Protein AF-A0A8D8CAP8-F1 (afdb_monomer_lite)

Organism: Culex pipiens (NCBI:txid7175)

Radius of gyration: 36.36 Å; chains: 1; bounding box: 86×50×88 Å

Sequence (114 aa):
VEAANYQDTIGRLQDEIQNMKEEMARHLREYQDLLNVKMALDIEIATYRKLLEGEESRINMPIPTFASLNLRETNIESQPIVDTHSKRTLLIKTVETRDGQVINETSQHHDDLE

pLDDT: mean 79.09, std 20.73, range [35.19, 98.75]

Foldseek 3Di:
DVVVVVVVVVVVVVVVVVVVVVVVVVVVVVVVVVVVVVVVVVVVVVVVVVVVVVVVVVVPPPPPPPVPPPPDDDDPDDDDDDPPPPFDKDKDWDFDDDPNDTPDIDIDIDTDDD

Secondary structure (DSSP, 8-state):
-HHHHHHHHHHHHHHHHHHHHHHHHHHHHHHHHHHHHHHHHHHHHHHHHHHHHHHHHHHSS----GGG--------------------EEEEEEEEEETTEEEEEEEEEEE---

Structure (mmCIF, N/CA/C/O backbone):
data_AF-A0A8D8CAP8-F1
#
_entry.id   AF-A0A8D8CAP8-F1
#
loop_
_atom_site.group_PDB
_atom_site.id
_atom_site.type_symbol
_atom_site.label_atom_id
_atom_site.label_alt_id
_atom_site.label_comp_id
_atom_site.label_asym_id
_atom_site.label_entity_id
_atom_site.label_seq_id
_atom_site.pdbx_PDB_ins_code
_atom_site.Cartn_x
_atom_site.Cartn_y
_atom_site.Cartn_z
_atom_site.occupancy
_atom_site.B_iso_or_equiv
_atom_site.auth_seq_id
_atom_site.auth_comp_id
_atom_site.auth_asym_id
_atom_site.auth_atom_id
_atom_site.pdbx_PDB_model_num
ATOM 1 N N . VAL A 1 1 ? -31.499 -2.027 38.122 1.00 76.62 1 VAL A N 1
ATOM 2 C CA . VAL A 1 1 ? -31.188 -0.908 37.202 1.00 76.62 1 VAL A CA 1
ATOM 3 C C . VAL A 1 1 ? -29.692 -0.854 36.933 1.00 76.62 1 VAL A C 1
ATOM 5 O O . VAL A 1 1 ? -29.298 -1.069 35.803 1.00 76.62 1 VAL A O 1
ATOM 8 N N . GLU A 1 2 ? -28.854 -0.715 37.960 1.00 86.25 2 GLU A N 1
ATOM 9 C CA . GLU A 1 2 ? -27.387 -0.649 37.813 1.00 86.25 2 GLU A CA 1
ATOM 10 C C . GLU A 1 2 ? -26.762 -1.879 37.128 1.00 86.25 2 GLU A C 1
ATOM 12 O O . GLU A 1 2 ? -26.009 -1.736 36.172 1.00 86.25 2 GLU A O 1
ATOM 17 N N . ALA A 1 3 ? -27.160 -3.094 37.527 1.00 86.38 3 ALA A N 1
ATOM 18 C CA . ALA A 1 3 ? -26.702 -4.332 36.884 1.00 86.38 3 ALA A CA 1
ATOM 19 C C . ALA A 1 3 ? -27.076 -4.429 35.391 1.00 86.38 3 ALA A C 1
ATOM 21 O O . ALA A 1 3 ? -26.309 -4.975 34.606 1.00 86.38 3 ALA A O 1
ATOM 22 N N . ALA A 1 4 ? -28.226 -3.874 34.992 1.00 90.75 4 ALA A N 1
ATOM 23 C CA . ALA A 1 4 ? -28.639 -3.835 33.588 1.00 90.75 4 ALA A CA 1
ATOM 24 C C . ALA A 1 4 ? -27.776 -2.844 32.792 1.00 90.75 4 ALA A C 1
ATOM 26 O O . ALA A 1 4 ? -27.263 -3.197 31.739 1.00 90.75 4 ALA A O 1
ATOM 27 N N . ASN A 1 5 ? -27.498 -1.664 33.357 1.00 93.44 5 ASN A N 1
ATOM 28 C CA . ASN A 1 5 ? -26.618 -0.673 32.730 1.00 93.44 5 ASN A CA 1
ATOM 29 C C . ASN A 1 5 ? -25.190 -1.209 32.512 1.00 93.44 5 ASN A C 1
ATOM 31 O O . ASN A 1 5 ? -24.561 -0.914 31.492 1.00 93.44 5 ASN A O 1
ATOM 35 N N . TYR A 1 6 ? -24.660 -2.000 33.454 1.00 94.31 6 TYR A N 1
ATOM 36 C CA . TYR A 1 6 ? -23.362 -2.658 33.275 1.00 94.31 6 TYR A CA 1
ATOM 37 C C . TYR A 1 6 ? -23.407 -3.709 32.165 1.00 94.31 6 TYR A C 1
ATOM 39 O O . TYR A 1 6 ? -22.482 -3.763 31.357 1.00 94.31 6 TYR A O 1
ATOM 47 N N . GLN A 1 7 ? -24.485 -4.492 32.083 1.00 95.44 7 GLN A N 1
ATOM 48 C CA . GLN A 1 7 ? -24.675 -5.475 31.018 1.00 95.44 7 GLN A CA 1
ATOM 49 C C . GLN A 1 7 ? -24.734 -4.806 29.634 1.00 95.44 7 GLN A C 1
ATOM 51 O O . GLN A 1 7 ? -24.057 -5.259 28.711 1.00 95.44 7 GLN A O 1
ATOM 56 N N . ASP A 1 8 ? -25.453 -3.688 29.513 1.00 96.06 8 ASP A N 1
ATOM 57 C CA . ASP A 1 8 ? -25.535 -2.896 28.278 1.00 96.06 8 ASP A CA 1
ATOM 58 C C . ASP A 1 8 ? -24.169 -2.310 27.892 1.00 96.06 8 ASP A C 1
ATOM 60 O O . ASP A 1 8 ? -23.769 -2.330 26.727 1.00 96.06 8 ASP A O 1
ATOM 64 N N . THR A 1 9 ? -23.407 -1.829 28.881 1.00 97.12 9 THR A N 1
ATOM 65 C CA . THR A 1 9 ? -22.052 -1.301 28.659 1.00 97.12 9 THR A CA 1
ATOM 66 C C . THR A 1 9 ? -21.102 -2.391 28.1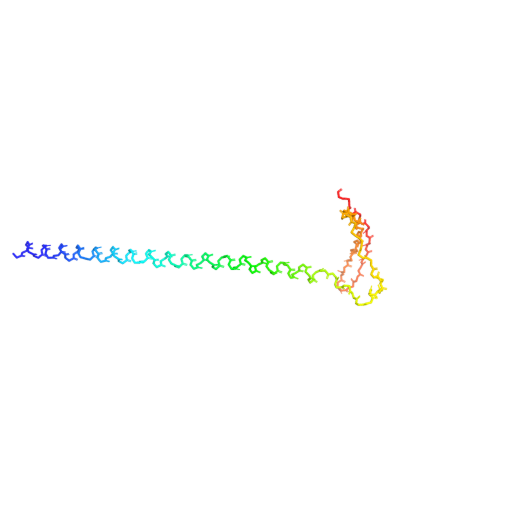66 1.00 97.12 9 THR A C 1
ATOM 68 O O . THR A 1 9 ? -20.320 -2.148 27.248 1.00 97.12 9 THR A O 1
ATOM 71 N N . ILE A 1 10 ? -21.175 -3.589 28.751 1.00 97.12 10 ILE A N 1
ATOM 72 C CA . ILE A 1 10 ? -20.383 -4.748 28.327 1.00 97.12 10 ILE A CA 1
ATOM 73 C C . ILE A 1 10 ? -20.734 -5.131 26.888 1.00 97.12 10 ILE A C 1
ATOM 75 O O . ILE A 1 10 ? -19.819 -5.306 26.087 1.00 97.12 10 ILE A O 1
ATOM 79 N N . GLY A 1 11 ? -22.024 -5.201 26.546 1.00 97.81 11 GLY A N 1
ATOM 80 C CA . GLY A 1 11 ? -22.472 -5.499 25.183 1.00 97.81 11 GLY A CA 1
ATOM 81 C C . GLY A 1 11 ? -21.925 -4.494 24.169 1.00 97.81 11 GLY A C 1
ATOM 82 O O . GLY A 1 11 ? -21.261 -4.878 23.210 1.00 97.81 11 GLY A O 1
ATOM 83 N N . ARG A 1 12 ? -22.071 -3.194 24.451 1.00 98.06 12 ARG A N 1
ATOM 84 C CA . ARG A 1 12 ? -21.534 -2.127 23.593 1.00 98.06 12 ARG A CA 1
ATOM 85 C C . ARG A 1 12 ? -20.022 -2.255 23.376 1.00 98.06 12 ARG A C 1
ATOM 87 O O . ARG A 1 12 ? -19.545 -2.064 22.262 1.00 98.06 12 ARG A O 1
ATOM 94 N N . LEU A 1 13 ? -19.264 -2.557 24.432 1.00 98.31 13 LEU A N 1
ATOM 95 C CA . LEU A 1 13 ? -17.812 -2.731 24.335 1.00 98.31 13 LEU A CA 1
ATOM 96 C C . LEU A 1 13 ? -17.433 -3.979 23.529 1.00 98.31 13 LEU A C 1
ATOM 98 O O . LEU A 1 13 ? -16.449 -3.956 22.796 1.00 98.31 13 LEU A O 1
ATOM 102 N N . GLN A 1 14 ? -18.200 -5.063 23.643 1.00 98.25 14 GLN A N 1
ATOM 103 C CA . GLN A 1 14 ? -17.989 -6.274 22.849 1.00 98.25 14 GLN A CA 1
ATOM 104 C C . GLN A 1 14 ? -18.238 -6.021 21.359 1.00 98.25 14 GLN A C 1
ATOM 106 O O . GLN A 1 14 ? -17.416 -6.433 20.538 1.00 98.25 14 GLN A O 1
ATOM 111 N N . ASP A 1 15 ? -19.300 -5.289 21.023 1.00 98.31 15 ASP A N 1
ATOM 112 C CA . ASP A 1 15 ? -19.601 -4.886 19.646 1.00 98.31 15 ASP A CA 1
ATOM 113 C C . ASP A 1 15 ? -18.504 -3.973 19.080 1.00 98.31 15 ASP A C 1
ATOM 115 O O . ASP A 1 15 ? -18.052 -4.152 17.951 1.00 98.31 15 ASP A O 1
ATOM 119 N N . GLU A 1 16 ? -18.010 -3.026 19.882 1.00 98.38 16 GLU A N 1
ATOM 120 C CA . GLU A 1 16 ? -16.908 -2.137 19.504 1.00 98.38 16 GLU A CA 1
ATOM 121 C C . GLU A 1 16 ? -15.615 -2.921 19.220 1.00 98.38 16 GLU A C 1
ATOM 123 O O . GLU A 1 16 ? -14.953 -2.690 18.206 1.00 98.38 16 GLU A O 1
ATOM 128 N N . ILE A 1 17 ? -15.292 -3.911 20.060 1.00 98.56 17 ILE A N 1
ATOM 129 C CA . ILE A 1 17 ? -14.157 -4.818 19.838 1.00 98.56 17 ILE A CA 1
ATOM 130 C C . ILE A 1 17 ? -14.342 -5.623 18.548 1.00 98.56 17 ILE A C 1
ATOM 132 O O . ILE A 1 17 ? -13.378 -5.815 17.804 1.00 98.56 17 ILE A O 1
ATOM 136 N N . GLN A 1 18 ? -15.550 -6.123 18.285 1.00 98.50 18 GLN A N 1
ATOM 137 C CA . GLN A 1 18 ? -15.825 -6.919 17.094 1.00 98.50 18 GLN A CA 1
ATOM 138 C C . GLN A 1 18 ? -15.688 -6.081 15.818 1.00 98.50 18 GLN A C 1
ATOM 140 O O . GLN A 1 18 ? -14.974 -6.487 14.901 1.00 98.50 18 GLN A O 1
ATOM 145 N N . ASN A 1 19 ? -16.260 -4.876 15.806 1.00 98.50 19 ASN A N 1
ATOM 146 C CA . ASN A 1 19 ? -16.114 -3.930 14.701 1.00 98.50 19 ASN A CA 1
ATOM 147 C C . ASN A 1 19 ? -14.638 -3.602 14.440 1.00 98.50 19 ASN A C 1
ATOM 149 O O . ASN A 1 19 ? -14.172 -3.673 13.304 1.00 98.50 19 ASN A O 1
ATOM 153 N N . MET A 1 20 ? -13.866 -3.323 15.493 1.00 98.38 20 MET A N 1
ATOM 154 C CA . MET A 1 20 ? -12.444 -3.001 15.358 1.00 98.38 20 MET A CA 1
ATOM 155 C C . MET A 1 20 ? -11.633 -4.172 14.785 1.00 98.38 20 MET A C 1
ATOM 157 O O . MET A 1 20 ? -10.744 -3.968 13.958 1.00 98.38 20 MET A O 1
ATOM 161 N N . LYS A 1 21 ? -11.953 -5.415 15.166 1.00 98.50 21 LYS A N 1
ATOM 162 C CA . LYS A 1 21 ? -11.324 -6.611 14.581 1.00 98.50 21 LYS A CA 1
ATOM 163 C C . LYS A 1 21 ? -11.619 -6.748 13.089 1.00 98.50 21 LYS A C 1
ATOM 165 O O . LYS A 1 21 ? -10.724 -7.106 12.323 1.00 98.50 21 LYS A O 1
ATOM 170 N N . GLU A 1 22 ? -12.849 -6.469 12.673 1.00 98.50 22 GLU A N 1
ATOM 171 C CA . GLU A 1 22 ? -13.240 -6.505 11.261 1.00 98.50 22 GLU A CA 1
ATOM 172 C C . GLU A 1 22 ? -12.529 -5.418 10.451 1.00 98.50 22 GLU A C 1
ATOM 174 O O . GLU A 1 22 ? -12.031 -5.691 9.355 1.00 98.50 22 GLU A O 1
ATOM 179 N N . GLU A 1 23 ? -12.387 -4.217 11.013 1.00 98.56 23 GLU A N 1
ATOM 180 C CA . GLU A 1 23 ? -11.601 -3.146 10.398 1.00 98.56 23 GLU A CA 1
ATOM 181 C C . GLU A 1 23 ? -10.120 -3.505 10.277 1.00 98.56 23 GLU A C 1
ATOM 183 O O . GLU A 1 23 ? -9.527 -3.310 9.215 1.00 98.56 23 GLU A O 1
ATOM 188 N N . MET A 1 24 ? -9.523 -4.105 11.311 1.00 98.50 24 MET A N 1
ATOM 189 C CA . MET A 1 24 ? -8.146 -4.601 11.236 1.00 98.50 24 MET A CA 1
ATOM 190 C C . MET A 1 24 ? -7.983 -5.647 10.125 1.00 98.50 24 MET A C 1
ATOM 192 O O . MET A 1 24 ? -7.026 -5.588 9.352 1.00 98.50 24 MET A O 1
ATOM 196 N N . ALA A 1 25 ? -8.927 -6.583 10.001 1.00 98.31 25 ALA A N 1
ATOM 197 C CA . ALA A 1 25 ? -8.908 -7.591 8.943 1.00 98.31 25 ALA A CA 1
ATOM 198 C C . ALA A 1 25 ? -9.088 -6.982 7.540 1.00 98.31 25 ALA A C 1
ATOM 200 O O . ALA A 1 25 ? -8.517 -7.477 6.566 1.00 98.31 25 ALA A O 1
ATOM 201 N N . ARG A 1 26 ? -9.870 -5.903 7.411 1.00 98.62 26 ARG A N 1
ATOM 202 C CA . ARG A 1 26 ? -9.972 -5.119 6.171 1.00 98.62 26 ARG A CA 1
ATOM 203 C C . ARG A 1 26 ? -8.633 -4.463 5.831 1.00 98.62 26 ARG A C 1
ATOM 205 O O . ARG A 1 26 ? -8.13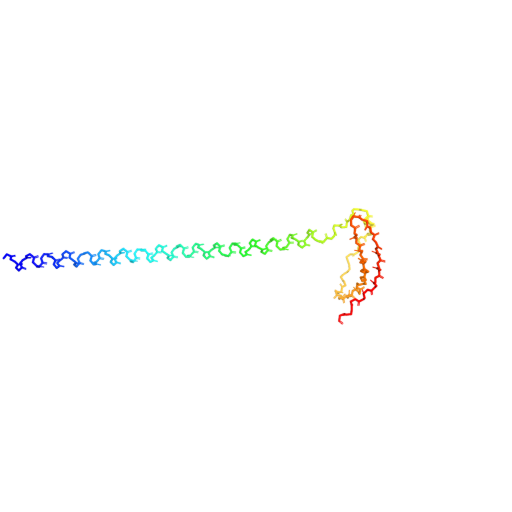9 -4.678 4.729 1.00 98.62 26 ARG A O 1
ATOM 212 N N . HIS A 1 27 ? -8.017 -3.753 6.773 1.00 98.56 27 HIS A N 1
ATOM 213 C CA . HIS A 1 27 ? -6.742 -3.070 6.539 1.00 98.56 27 HIS A CA 1
ATOM 214 C C . HIS A 1 27 ? -5.601 -4.023 6.182 1.00 98.56 27 HIS A C 1
ATOM 216 O O . HIS A 1 27 ? -4.786 -3.703 5.322 1.00 98.56 27 HIS A O 1
ATOM 222 N N . LEU A 1 28 ? -5.559 -5.220 6.776 1.00 98.62 28 LEU A N 1
ATOM 223 C CA . LEU A 1 28 ? -4.580 -6.242 6.395 1.00 98.62 28 LEU A CA 1
ATOM 224 C C . LEU A 1 28 ? -4.737 -6.688 4.935 1.00 98.62 28 LEU A C 1
ATOM 226 O O . LEU A 1 28 ? -3.734 -6.888 4.252 1.00 98.62 28 LEU A O 1
ATOM 230 N N . ARG A 1 29 ? -5.976 -6.815 4.440 1.00 98.56 29 ARG A N 1
ATOM 231 C CA . ARG A 1 29 ? -6.234 -7.145 3.030 1.00 98.56 29 ARG A CA 1
ATOM 232 C C . ARG A 1 29 ? -5.809 -6.012 2.101 1.00 98.56 29 ARG A C 1
ATOM 234 O O . ARG A 1 29 ? -5.048 -6.257 1.175 1.00 98.56 29 ARG A O 1
ATOM 241 N N . GLU A 1 30 ? -6.218 -4.782 2.401 1.00 98.50 30 GLU A N 1
ATOM 242 C CA . GLU A 1 30 ? -5.837 -3.592 1.623 1.00 98.50 30 GLU A CA 1
ATOM 243 C C . GLU A 1 30 ? -4.311 -3.420 1.557 1.00 98.50 30 GLU A C 1
ATOM 245 O O . GLU A 1 30 ? -3.753 -3.120 0.501 1.00 98.50 30 GLU A O 1
ATOM 250 N N . TYR A 1 31 ? -3.618 -3.660 2.674 1.00 98.75 31 TYR A N 1
ATOM 251 C CA . TYR A 1 31 ? -2.160 -3.615 2.725 1.00 98.75 31 TYR A CA 1
ATOM 252 C C . TYR A 1 31 ? -1.518 -4.697 1.852 1.00 98.75 31 TYR A C 1
ATOM 254 O O . TYR A 1 31 ? -0.559 -4.412 1.134 1.00 98.75 31 TYR A O 1
ATOM 262 N N . GLN A 1 32 ? -2.045 -5.925 1.878 1.00 98.69 32 GLN A N 1
ATOM 263 C CA . GLN A 1 32 ? -1.545 -7.010 1.035 1.00 98.69 32 GLN A CA 1
ATOM 264 C C . GLN A 1 32 ? -1.744 -6.708 -0.456 1.00 98.69 32 GLN A C 1
ATOM 266 O O . GLN A 1 32 ? -0.834 -6.945 -1.251 1.00 98.69 32 GLN A O 1
ATOM 271 N N . ASP A 1 33 ? -2.892 -6.146 -0.836 1.00 98.38 33 ASP A N 1
ATOM 272 C CA . ASP A 1 33 ? -3.163 -5.740 -2.217 1.00 98.38 33 ASP A CA 1
ATOM 273 C C . ASP A 1 33 ? -2.184 -4.650 -2.676 1.00 98.38 33 ASP A C 1
ATOM 275 O O . ASP A 1 33 ? -1.594 -4.748 -3.754 1.00 98.38 33 ASP A O 1
ATOM 279 N N . LEU A 1 34 ? -1.928 -3.650 -1.827 1.00 98.75 34 LEU A N 1
ATOM 280 C CA . LEU A 1 34 ? -0.949 -2.601 -2.110 1.00 98.75 34 LEU A CA 1
ATOM 281 C C . LEU A 1 34 ? 0.482 -3.150 -2.208 1.00 98.75 34 LEU A C 1
ATOM 283 O O . LEU A 1 34 ? 1.249 -2.734 -3.079 1.00 98.75 34 LEU A O 1
ATOM 287 N N . LEU A 1 35 ? 0.846 -4.099 -1.344 1.00 98.69 35 LEU A N 1
ATOM 288 C CA . LEU A 1 35 ? 2.142 -4.770 -1.392 1.00 98.69 35 LEU A CA 1
ATOM 289 C C . LEU A 1 35 ? 2.333 -5.515 -2.718 1.00 98.69 35 LEU A C 1
ATOM 291 O O . LEU A 1 35 ? 3.400 -5.414 -3.322 1.00 98.69 35 LEU A O 1
ATOM 295 N N . ASN A 1 36 ? 1.296 -6.204 -3.200 1.00 98.50 36 ASN A N 1
ATOM 296 C CA . ASN A 1 36 ? 1.331 -6.890 -4.491 1.00 98.50 36 ASN A CA 1
ATOM 297 C C . ASN A 1 36 ? 1.583 -5.901 -5.642 1.00 98.50 36 ASN A C 1
ATOM 299 O O . ASN A 1 36 ? 2.422 -6.165 -6.505 1.00 98.50 36 ASN A O 1
ATOM 303 N N . VAL A 1 37 ? 0.922 -4.737 -5.627 1.00 98.62 37 VAL A N 1
ATOM 304 C CA . VAL A 1 37 ? 1.170 -3.662 -6.605 1.00 98.62 37 VAL A CA 1
ATOM 305 C C . VAL A 1 37 ? 2.613 -3.162 -6.516 1.00 98.62 37 VAL A C 1
ATOM 307 O O . VAL A 1 37 ? 3.289 -3.054 -7.536 1.00 98.62 37 VAL A O 1
ATOM 310 N N . LYS A 1 38 ? 3.130 -2.914 -5.307 1.00 98.62 38 LYS A N 1
ATOM 311 C CA . LYS A 1 38 ? 4.522 -2.487 -5.102 1.00 98.62 38 LYS A CA 1
ATOM 312 C C . LYS A 1 38 ? 5.519 -3.502 -5.664 1.00 98.62 38 LYS A C 1
ATOM 314 O O . LYS A 1 38 ? 6.494 -3.110 -6.296 1.00 98.62 38 LYS A O 1
ATOM 319 N N . MET A 1 39 ? 5.277 -4.795 -5.457 1.00 98.69 39 MET A N 1
ATOM 320 C CA . MET A 1 39 ? 6.136 -5.855 -5.993 1.00 98.69 39 MET A CA 1
ATOM 321 C C . MET A 1 39 ? 6.124 -5.889 -7.525 1.00 98.69 39 MET A C 1
ATOM 323 O O . MET A 1 39 ? 7.177 -6.069 -8.133 1.00 98.69 39 MET A O 1
ATOM 327 N N . ALA A 1 40 ? 4.962 -5.687 -8.154 1.00 98.56 40 ALA A N 1
ATOM 328 C CA . ALA A 1 40 ? 4.878 -5.575 -9.609 1.00 98.56 40 ALA A CA 1
ATOM 329 C C . ALA A 1 40 ? 5.700 -4.380 -10.125 1.00 98.56 40 ALA A C 1
ATOM 331 O O . ALA A 1 40 ? 6.490 -4.535 -11.056 1.00 98.56 40 ALA A O 1
ATOM 332 N N . LEU A 1 41 ? 5.603 -3.227 -9.457 1.00 98.69 41 LEU A N 1
ATOM 333 C CA . LEU A 1 41 ? 6.389 -2.036 -9.794 1.00 98.69 41 LEU A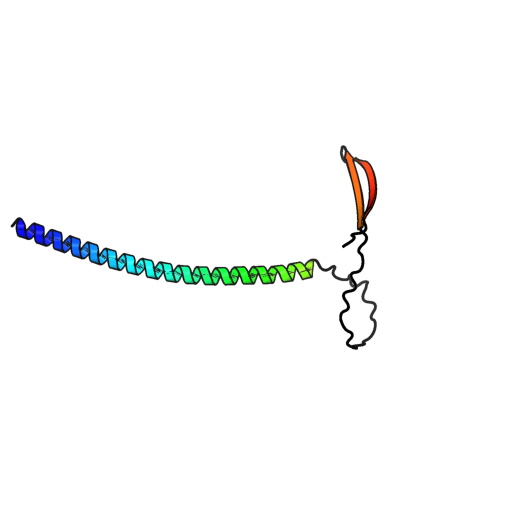 CA 1
ATOM 334 C C . LEU A 1 41 ? 7.902 -2.255 -9.627 1.00 98.69 41 LEU A C 1
ATOM 336 O O . LEU A 1 41 ? 8.679 -1.777 -10.450 1.00 98.69 41 LEU A O 1
ATOM 340 N N . ASP A 1 42 ? 8.345 -2.999 -8.609 1.00 98.56 42 ASP A N 1
ATOM 341 C CA . ASP A 1 42 ? 9.770 -3.331 -8.451 1.00 98.56 42 ASP A CA 1
ATOM 342 C C . ASP A 1 42 ? 10.305 -4.126 -9.657 1.00 98.56 42 ASP A C 1
ATOM 344 O O . ASP A 1 42 ? 11.418 -3.872 -10.128 1.00 98.56 42 ASP A O 1
ATOM 348 N N . ILE A 1 43 ? 9.510 -5.074 -10.173 1.00 98.31 43 ILE A N 1
ATOM 349 C CA . ILE A 1 43 ? 9.852 -5.871 -11.362 1.00 98.31 43 ILE A CA 1
ATOM 350 C C . ILE A 1 43 ? 9.920 -4.974 -12.601 1.00 98.31 43 ILE A C 1
ATOM 352 O O . ILE A 1 43 ? 10.862 -5.084 -13.394 1.00 98.31 43 ILE A O 1
ATOM 356 N N . GLU A 1 44 ? 8.955 -4.070 -12.766 1.00 98.50 44 GLU A N 1
ATOM 357 C CA . GLU A 1 44 ? 8.950 -3.099 -13.862 1.00 98.50 44 GLU A CA 1
ATOM 358 C C . GLU A 1 44 ? 10.201 -2.215 -13.819 1.00 98.50 44 GLU A C 1
ATOM 360 O O . GLU A 1 44 ? 10.916 -2.120 -14.815 1.00 98.50 44 GLU A O 1
ATOM 365 N N . ILE A 1 45 ? 10.538 -1.641 -12.659 1.00 98.31 45 ILE A N 1
ATOM 366 C CA . ILE A 1 45 ? 11.734 -0.802 -12.480 1.00 98.31 45 ILE A CA 1
ATOM 367 C C . ILE A 1 45 ? 13.011 -1.580 -12.812 1.00 98.31 45 ILE A C 1
ATOM 369 O O . ILE A 1 45 ? 13.884 -1.056 -13.509 1.00 98.31 45 ILE A O 1
ATOM 373 N N . ALA A 1 46 ? 13.138 -2.823 -12.341 1.00 97.81 46 ALA A N 1
ATOM 374 C CA . ALA A 1 46 ? 14.290 -3.668 -12.655 1.00 97.81 46 ALA A CA 1
ATOM 375 C C . ALA A 1 46 ? 14.404 -3.937 -14.165 1.00 97.81 46 ALA A C 1
ATOM 377 O O . ALA A 1 46 ? 15.498 -3.888 -14.730 1.00 97.81 46 ALA A O 1
ATOM 378 N N . THR A 1 47 ? 13.269 -4.156 -14.828 1.00 97.12 47 THR A N 1
ATOM 379 C CA . THR A 1 47 ? 13.209 -4.354 -16.280 1.00 97.12 47 THR A CA 1
ATOM 380 C C . THR A 1 47 ? 13.620 -3.087 -17.030 1.00 97.12 47 THR A C 1
ATOM 382 O O . THR A 1 47 ? 14.458 -3.159 -17.928 1.00 97.12 47 THR A O 1
ATOM 385 N N . TYR A 1 48 ? 13.105 -1.918 -16.634 1.00 97.50 48 TYR A N 1
ATOM 386 C CA . TYR A 1 48 ? 13.477 -0.638 -17.240 1.00 97.50 48 TYR A CA 1
ATOM 387 C C . TYR A 1 48 ? 14.969 -0.330 -17.080 1.00 97.50 48 TYR A C 1
ATOM 389 O O . TYR A 1 48 ? 15.601 0.087 -18.048 1.00 97.50 48 TYR A O 1
ATOM 397 N N . ARG A 1 49 ? 15.560 -0.593 -15.905 1.00 95.94 49 ARG A N 1
ATOM 398 C CA . ARG A 1 49 ? 17.012 -0.440 -15.688 1.00 95.94 49 ARG A CA 1
ATOM 399 C C . ARG A 1 49 ? 17.823 -1.293 -16.661 1.00 95.94 49 ARG A C 1
ATOM 401 O O . ARG A 1 49 ? 18.699 -0.768 -17.337 1.00 95.94 49 ARG A O 1
ATOM 408 N N . LYS A 1 50 ? 17.465 -2.571 -16.808 1.00 92.81 50 LYS A N 1
ATOM 409 C CA . LYS A 1 50 ? 18.152 -3.490 -17.725 1.00 92.81 50 LYS A CA 1
ATOM 410 C C . LYS A 1 50 ? 18.058 -3.054 -19.193 1.00 92.81 50 LYS A C 1
ATOM 412 O O . LYS A 1 50 ? 19.010 -3.230 -19.948 1.00 92.81 50 LYS A O 1
ATOM 417 N N . LEU A 1 51 ? 16.918 -2.503 -19.614 1.00 91.50 51 LEU A N 1
ATOM 418 C CA . LEU A 1 51 ? 16.764 -1.969 -20.972 1.00 91.50 51 LEU A CA 1
ATOM 419 C C . LEU A 1 51 ? 17.651 -0.737 -21.206 1.00 91.50 51 LEU A C 1
ATOM 421 O O . LEU A 1 51 ? 18.262 -0.620 -22.266 1.00 91.50 51 LEU A O 1
ATOM 425 N N . LEU A 1 52 ? 17.754 0.150 -20.213 1.00 90.19 52 LEU A N 1
ATOM 426 C CA . LEU A 1 52 ? 18.583 1.356 -20.286 1.00 90.19 52 LEU A CA 1
ATOM 427 C C . LEU A 1 52 ? 20.087 1.032 -20.334 1.00 90.19 52 LEU A C 1
ATOM 429 O O . LEU A 1 52 ? 20.800 1.623 -21.140 1.00 90.19 52 LEU A O 1
ATOM 433 N N . GLU A 1 53 ? 20.554 0.038 -19.571 1.00 82.38 53 GLU A N 1
ATOM 434 C CA . GLU A 1 53 ? 21.950 -0.445 -19.620 1.00 82.38 53 GLU A CA 1
ATOM 435 C C . GLU A 1 53 ? 22.367 -0.914 -21.035 1.00 82.38 53 GLU A C 1
ATOM 437 O O . GLU A 1 53 ? 23.498 -0.690 -21.485 1.00 82.38 53 GLU A O 1
ATOM 442 N N . GLY A 1 54 ? 21.446 -1.544 -21.776 1.00 69.06 54 GLY A N 1
ATOM 443 C CA . GLY A 1 54 ? 21.678 -1.988 -23.155 1.00 69.06 54 GLY A CA 1
ATOM 444 C C . GLY A 1 54 ? 21.782 -0.840 -24.167 1.00 69.06 54 GLY A C 1
ATOM 445 O O . GLY A 1 54 ? 22.575 -0.911 -25.109 1.00 69.06 54 GLY A O 1
ATOM 446 N N . GLU A 1 55 ? 21.026 0.238 -23.960 1.00 67.94 55 GLU A N 1
ATOM 447 C CA . GLU A 1 55 ? 21.086 1.436 -24.804 1.00 67.94 55 GLU A CA 1
ATOM 448 C C . GLU A 1 55 ? 22.361 2.254 -24.550 1.00 67.94 55 GLU A C 1
ATOM 450 O O . GLU A 1 55 ? 23.011 2.679 -25.506 1.00 67.94 55 GLU A O 1
ATOM 455 N N . GLU A 1 56 ? 22.795 2.398 -23.294 1.00 62.66 56 GLU A N 1
ATOM 456 C CA . GLU A 1 56 ? 24.072 3.053 -22.963 1.00 62.66 56 GLU A CA 1
ATOM 457 C C . GLU A 1 56 ? 25.269 2.326 -23.599 1.00 62.66 56 GLU A C 1
ATOM 459 O O . GLU A 1 56 ? 26.187 2.961 -24.121 1.00 62.66 56 GLU A O 1
ATOM 464 N N . SER A 1 57 ? 25.227 0.991 -23.660 1.00 60.16 57 SER A N 1
ATOM 465 C CA . SER A 1 57 ? 26.260 0.178 -24.320 1.00 60.16 57 SER A CA 1
ATOM 466 C C . 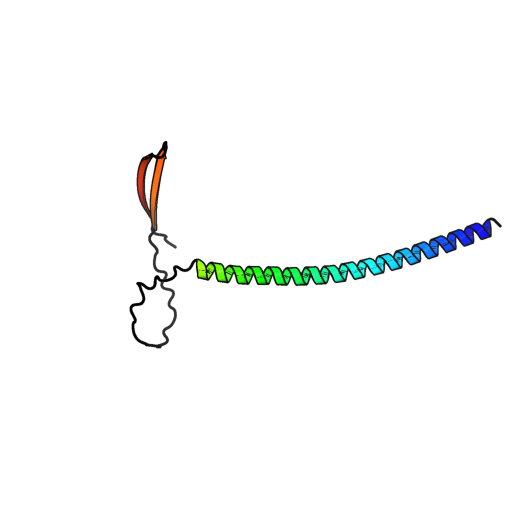SER A 1 57 ? 26.332 0.410 -25.837 1.00 60.16 57 SER A C 1
ATOM 468 O O . SER A 1 57 ? 27.418 0.397 -26.417 1.00 60.16 57 SER A O 1
ATOM 470 N N . ARG A 1 58 ? 25.195 0.664 -26.500 1.00 61.00 58 ARG A N 1
ATOM 471 C CA . ARG A 1 58 ? 25.147 0.994 -27.936 1.00 61.00 58 ARG A CA 1
ATOM 472 C C . ARG A 1 58 ? 25.595 2.423 -28.233 1.00 61.00 58 ARG A C 1
ATOM 474 O O . ARG A 1 58 ? 26.188 2.652 -29.282 1.00 61.00 58 ARG A O 1
ATOM 481 N N . ILE A 1 59 ? 25.306 3.366 -27.338 1.00 59.84 59 ILE A N 1
ATOM 482 C CA . ILE A 1 59 ? 25.706 4.774 -27.478 1.00 59.84 59 ILE A CA 1
ATOM 483 C C . ILE A 1 59 ? 27.211 4.949 -27.215 1.00 59.84 59 ILE A C 1
ATOM 485 O O . ILE A 1 59 ? 27.852 5.765 -27.873 1.00 59.84 59 ILE A O 1
ATOM 489 N N . ASN A 1 60 ? 27.786 4.155 -26.307 1.00 59.28 60 ASN A N 1
ATOM 490 C CA . ASN A 1 60 ? 29.215 4.195 -25.975 1.00 59.28 60 ASN A CA 1
ATOM 491 C C . ASN A 1 60 ? 30.106 3.391 -26.938 1.00 59.28 60 ASN A C 1
ATOM 493 O O . ASN A 1 60 ? 31.332 3.515 -26.888 1.00 59.28 60 ASN A O 1
ATOM 497 N N . MET A 1 61 ? 29.525 2.590 -27.836 1.00 52.66 61 MET A N 1
ATOM 498 C CA . MET A 1 61 ? 30.255 2.096 -29.004 1.00 52.66 61 MET A CA 1
ATOM 499 C C . MET A 1 61 ? 30.572 3.296 -29.905 1.00 52.66 61 MET A C 1
ATOM 501 O O . MET A 1 61 ? 29.649 4.030 -30.267 1.00 52.66 61 MET A O 1
ATOM 505 N N . PRO A 1 62 ? 31.834 3.508 -30.322 1.00 56.03 62 PRO A N 1
ATOM 506 C CA . PRO A 1 62 ? 32.120 4.486 -31.355 1.00 56.03 62 PRO A CA 1
ATOM 507 C C . PRO A 1 62 ? 31.307 4.085 -32.583 1.00 56.03 62 PRO A C 1
ATOM 509 O O . PRO A 1 62 ? 31.572 3.044 -33.185 1.00 56.03 62 PRO A O 1
ATOM 512 N N . ILE A 1 63 ? 30.299 4.884 -32.940 1.00 56.47 63 ILE A N 1
ATOM 513 C CA . ILE A 1 63 ? 29.648 4.778 -34.243 1.00 56.47 63 ILE A CA 1
ATOM 514 C C . ILE A 1 63 ? 30.799 4.838 -35.251 1.00 56.47 63 ILE A C 1
ATOM 516 O O . ILE A 1 63 ? 31.504 5.856 -35.264 1.00 56.47 63 ILE A O 1
ATOM 520 N N . PRO A 1 64 ? 31.056 3.787 -36.055 1.00 54.69 64 PRO A N 1
ATOM 521 C CA . PRO A 1 64 ? 32.015 3.917 -37.129 1.00 54.69 64 PRO A CA 1
ATOM 522 C C . PRO A 1 64 ? 31.459 5.029 -38.007 1.00 54.69 64 PRO A C 1
ATOM 524 O O . PRO A 1 64 ? 30.376 4.917 -38.585 1.00 54.69 64 PRO A O 1
ATOM 527 N N . THR A 1 65 ? 32.150 6.164 -38.005 1.00 47.97 65 THR A N 1
ATOM 528 C CA . THR A 1 65 ? 31.837 7.266 -38.896 1.00 47.97 65 THR A CA 1
ATOM 529 C C . THR A 1 65 ? 31.748 6.676 -40.298 1.00 47.97 65 THR A C 1
ATOM 531 O O . THR A 1 65 ? 32.584 5.863 -40.688 1.00 47.97 65 THR A O 1
ATOM 534 N N . PHE A 1 66 ? 30.727 7.062 -41.065 1.00 53.00 66 PHE A N 1
ATOM 535 C CA . PHE A 1 66 ? 30.483 6.577 -42.433 1.00 53.00 66 PHE A CA 1
ATOM 536 C C . PHE A 1 66 ? 31.725 6.628 -43.354 1.00 53.00 66 PHE A C 1
ATOM 538 O O . PHE A 1 66 ? 31.748 5.978 -44.394 1.00 53.00 66 PHE A O 1
ATOM 545 N N . ALA A 1 67 ? 32.772 7.359 -42.959 1.00 50.06 67 ALA A N 1
ATOM 546 C CA . ALA A 1 67 ? 34.088 7.381 -43.582 1.00 50.06 67 ALA A CA 1
ATOM 547 C C . ALA A 1 67 ? 34.832 6.024 -43.600 1.00 50.06 67 ALA A C 1
ATOM 549 O O . ALA A 1 67 ? 35.775 5.890 -44.376 1.00 50.06 67 ALA A O 1
ATOM 550 N N . SER A 1 68 ? 34.443 5.021 -42.798 1.00 50.75 68 SER A N 1
ATOM 551 C CA . SER A 1 68 ? 35.083 3.692 -42.787 1.00 50.75 68 SER A CA 1
ATOM 552 C C . SER A 1 68 ? 34.298 2.582 -43.498 1.00 50.75 68 SER A C 1
ATOM 554 O O . SER A 1 68 ? 34.744 1.433 -43.494 1.00 50.75 68 SER A O 1
ATOM 556 N N . LEU A 1 69 ? 33.193 2.898 -44.188 1.00 47.03 69 LEU A N 1
ATOM 557 C CA . LEU A 1 69 ? 32.533 1.961 -45.106 1.00 47.03 69 LEU A CA 1
ATOM 558 C C . LEU A 1 69 ? 33.342 1.819 -46.406 1.00 47.03 69 LEU A C 1
ATOM 560 O O . LEU A 1 69 ? 32.894 2.189 -47.489 1.00 47.03 69 LEU A O 1
ATOM 564 N N . ASN A 1 70 ? 34.537 1.236 -46.319 1.00 47.59 70 ASN A N 1
ATOM 565 C CA . ASN A 1 70 ? 35.053 0.496 -47.459 1.00 47.59 70 ASN A CA 1
ATOM 566 C C . ASN A 1 70 ? 34.174 -0.747 -47.597 1.00 47.59 70 ASN A C 1
ATOM 568 O O . ASN A 1 70 ? 34.310 -1.707 -46.841 1.00 47.59 70 ASN A O 1
ATOM 572 N N . LEU A 1 71 ? 33.239 -0.676 -48.544 1.00 49.25 71 LEU A N 1
ATOM 573 C CA . LEU A 1 71 ? 32.482 -1.797 -49.081 1.00 49.25 71 LEU A CA 1
ATOM 574 C C . LEU A 1 71 ? 33.467 -2.916 -49.446 1.00 49.25 71 LEU A C 1
ATOM 576 O O . LEU A 1 71 ? 34.072 -2.894 -50.515 1.00 49.25 71 LEU A O 1
ATOM 580 N N . ARG A 1 72 ? 33.665 -3.877 -48.545 1.00 48.50 72 ARG A N 1
ATOM 581 C CA . ARG A 1 72 ? 34.305 -5.144 -48.878 1.00 48.50 72 ARG A CA 1
ATOM 582 C C . ARG A 1 72 ? 33.204 -6.184 -48.949 1.00 48.50 72 ARG A C 1
ATOM 584 O O . ARG A 1 72 ? 32.546 -6.489 -47.960 1.00 48.50 72 ARG A O 1
ATOM 591 N N . GLU A 1 73 ? 32.982 -6.602 -50.184 1.00 39.44 73 GLU A N 1
ATOM 592 C CA . GLU A 1 73 ? 32.019 -7.584 -50.650 1.00 39.44 73 GLU A CA 1
ATOM 593 C C . GLU A 1 73 ? 31.849 -8.786 -49.713 1.00 39.44 73 GLU A C 1
ATOM 595 O O . GLU A 1 73 ? 32.802 -9.338 -49.167 1.00 39.44 73 GLU A O 1
ATOM 600 N N . THR A 1 74 ? 30.583 -9.177 -49.590 1.00 48.59 74 THR A N 1
ATOM 601 C CA . THR A 1 74 ? 30.049 -10.486 -49.205 1.00 48.59 74 THR A CA 1
ATOM 602 C C . THR A 1 74 ? 31.067 -11.626 -49.088 1.00 48.59 74 THR A C 1
ATOM 604 O O . THR A 1 74 ? 31.504 -12.189 -50.092 1.00 48.59 74 THR A O 1
ATOM 607 N N . ASN A 1 75 ? 31.325 -12.077 -47.861 1.00 38.59 75 ASN A N 1
ATOM 608 C CA . ASN A 1 75 ? 31.712 -13.461 -47.618 1.00 38.59 75 ASN A CA 1
ATOM 609 C C . ASN A 1 75 ? 31.205 -13.892 -46.234 1.00 38.59 75 ASN A C 1
ATOM 611 O O . ASN A 1 75 ? 31.785 -13.561 -45.203 1.00 38.59 75 ASN A O 1
ATOM 615 N N . ILE A 1 76 ? 30.046 -14.554 -46.222 1.00 49.19 76 ILE A N 1
ATOM 616 C CA . ILE A 1 76 ? 29.575 -15.321 -45.069 1.00 49.19 76 ILE A CA 1
ATOM 617 C C . ILE A 1 76 ? 30.372 -16.624 -45.098 1.00 49.19 76 ILE A C 1
ATOM 619 O O . ILE A 1 76 ? 30.031 -17.531 -45.847 1.00 49.19 76 ILE A O 1
ATOM 623 N N . GLU A 1 77 ? 31.426 -16.701 -44.294 1.00 35.19 77 GLU A N 1
ATOM 624 C CA . GLU A 1 77 ? 32.084 -17.957 -43.945 1.00 35.19 77 GLU A CA 1
ATOM 625 C C . GLU A 1 77 ? 32.318 -17.930 -42.430 1.00 35.19 77 GLU A C 1
ATOM 627 O O . GLU A 1 77 ? 32.994 -17.059 -41.881 1.00 35.19 77 GLU A O 1
ATOM 632 N N . SER A 1 78 ? 31.655 -18.846 -41.735 1.00 48.59 78 SER A N 1
ATOM 633 C CA . SER A 1 78 ? 31.682 -19.000 -40.285 1.00 48.59 78 SER A CA 1
ATOM 634 C C . SER A 1 78 ? 33.071 -19.421 -39.796 1.00 48.59 78 SER A C 1
ATOM 636 O O . SER A 1 78 ? 33.483 -20.556 -40.035 1.00 48.59 78 SER A O 1
ATOM 638 N N . GLN A 1 79 ? 33.763 -18.549 -39.057 1.00 36.78 79 GLN A N 1
ATOM 639 C CA . GLN A 1 79 ? 34.961 -18.899 -38.285 1.00 36.78 79 GLN A CA 1
ATOM 640 C C . GLN A 1 79 ? 34.794 -18.561 -36.791 1.00 36.78 79 GLN A C 1
ATOM 642 O O . GLN A 1 79 ? 34.096 -17.601 -36.459 1.00 36.78 79 GLN A O 1
ATOM 647 N N . PRO A 1 80 ? 35.376 -19.375 -35.885 1.00 38.75 80 PRO A N 1
ATOM 648 C CA . PRO A 1 80 ? 35.125 -19.302 -34.449 1.00 38.75 80 PRO A CA 1
ATOM 649 C C . PRO A 1 80 ? 35.769 -18.059 -33.824 1.00 38.75 80 PRO A C 1
ATOM 651 O O . PRO A 1 80 ? 36.882 -17.674 -34.182 1.00 38.75 80 PRO A O 1
ATOM 654 N N . ILE A 1 81 ? 35.059 -17.459 -32.866 1.00 49.44 81 ILE A N 1
ATOM 655 C CA . ILE A 1 81 ? 35.506 -16.316 -32.064 1.00 49.44 81 ILE A CA 1
ATOM 656 C C . ILE A 1 81 ? 36.706 -16.770 -31.224 1.00 49.44 81 ILE A C 1
ATOM 658 O O . ILE A 1 81 ? 36.548 -17.474 -30.230 1.00 49.44 81 ILE A O 1
ATOM 662 N N . VAL A 1 82 ? 37.912 -16.410 -31.659 1.00 46.84 82 VAL A N 1
ATOM 663 C CA . VAL A 1 82 ? 39.112 -16.431 -30.822 1.00 46.84 82 VAL A CA 1
ATOM 664 C C . VAL A 1 82 ? 39.260 -15.045 -30.209 1.00 46.84 82 VAL A C 1
ATOM 666 O O . VAL A 1 82 ? 39.509 -14.078 -30.931 1.00 46.84 82 VAL A O 1
ATOM 669 N N . ASP A 1 83 ? 39.076 -14.945 -28.889 1.00 46.16 83 ASP A N 1
ATOM 670 C CA . ASP A 1 83 ? 39.307 -13.718 -28.123 1.00 46.16 83 ASP A CA 1
ATOM 671 C C . ASP A 1 83 ? 40.775 -13.310 -28.256 1.00 46.16 83 ASP A C 1
ATOM 673 O O . ASP A 1 83 ? 41.671 -13.746 -27.534 1.00 46.16 83 ASP A O 1
ATOM 677 N N . THR A 1 84 ? 41.037 -12.480 -29.259 1.00 49.84 84 THR A N 1
ATOM 678 C CA . THR A 1 84 ? 42.314 -11.805 -29.419 1.00 49.84 84 THR A CA 1
ATOM 679 C C . THR A 1 84 ? 42.236 -10.569 -28.539 1.00 49.84 84 THR A C 1
ATOM 681 O O . THR A 1 84 ? 41.741 -9.528 -28.971 1.00 49.84 84 THR A O 1
ATOM 684 N N . HIS A 1 85 ? 42.686 -10.690 -27.287 1.00 47.03 85 HIS A N 1
ATOM 685 C CA . HIS A 1 85 ? 42.882 -9.544 -26.402 1.00 47.03 85 HIS A CA 1
ATOM 686 C C . HIS A 1 85 ? 43.946 -8.639 -27.035 1.00 47.03 85 HIS A C 1
ATOM 688 O O . HIS A 1 85 ? 45.153 -8.839 -26.889 1.00 47.03 85 HIS A O 1
ATOM 694 N N . SER A 1 86 ? 43.496 -7.677 -27.841 1.00 53.97 86 SER A N 1
ATOM 695 C CA . SER A 1 86 ? 44.367 -6.688 -28.458 1.00 53.97 86 SER A CA 1
ATOM 696 C C . SER A 1 86 ? 44.922 -5.816 -27.337 1.00 53.97 86 SER A C 1
ATOM 698 O O . SER A 1 86 ? 44.179 -5.025 -26.757 1.00 53.97 86 SER A O 1
ATOM 700 N N . LYS A 1 87 ? 46.212 -5.976 -27.009 1.00 60.66 87 LYS A N 1
ATOM 701 C CA . LYS A 1 87 ? 46.900 -5.167 -25.993 1.00 60.66 87 LYS A CA 1
ATOM 702 C C . LYS A 1 87 ? 46.699 -3.687 -26.318 1.00 60.66 87 LYS A C 1
ATOM 704 O O . LYS A 1 87 ? 47.182 -3.206 -27.345 1.00 60.66 87 LYS A O 1
ATOM 709 N N . ARG A 1 88 ? 45.929 -2.984 -25.485 1.00 64.44 88 ARG A N 1
ATOM 710 C CA . ARG A 1 88 ? 45.678 -1.552 -25.643 1.00 64.44 88 ARG A CA 1
ATOM 711 C C . ARG A 1 88 ? 46.765 -0.804 -24.885 1.00 64.44 88 ARG A C 1
ATOM 713 O O . ARG A 1 88 ? 46.761 -0.748 -23.666 1.00 64.44 88 ARG A O 1
ATOM 720 N N . THR A 1 89 ? 47.677 -0.213 -25.634 1.00 65.56 89 THR A N 1
ATOM 721 C CA . THR A 1 89 ? 48.655 0.731 -25.105 1.00 65.56 89 THR A CA 1
ATOM 722 C C . THR A 1 89 ? 47.983 2.079 -24.837 1.00 65.56 89 THR A C 1
ATOM 724 O O . THR A 1 89 ? 47.311 2.627 -25.717 1.00 65.56 89 THR A O 1
ATOM 727 N N . LEU A 1 90 ? 48.182 2.633 -23.642 1.00 77.19 90 LEU A N 1
ATOM 728 C CA . LEU A 1 90 ? 47.670 3.940 -23.238 1.00 77.19 90 LEU A CA 1
ATOM 729 C C . LEU A 1 90 ? 48.811 4.966 -23.180 1.00 77.19 90 LEU A C 1
ATOM 731 O O . LEU A 1 90 ? 49.901 4.688 -22.681 1.00 77.19 90 LEU A O 1
ATOM 735 N N . LEU A 1 91 ? 48.552 6.185 -23.665 1.00 81.25 91 LEU A N 1
ATOM 736 C CA . LEU A 1 91 ? 49.462 7.322 -23.514 1.00 81.25 91 LEU A CA 1
ATOM 737 C C . LEU A 1 91 ? 48.838 8.329 -22.552 1.00 81.25 91 LEU A C 1
ATOM 739 O O . LEU A 1 91 ? 47.876 9.016 -22.894 1.00 81.25 91 LEU A O 1
ATOM 743 N N . ILE A 1 92 ? 49.394 8.418 -21.348 1.00 83.50 92 ILE A N 1
ATOM 744 C CA . ILE A 1 92 ? 48.920 9.344 -20.325 1.00 83.50 92 ILE A CA 1
ATOM 745 C C . ILE A 1 92 ? 49.670 10.658 -20.497 1.00 83.50 92 ILE A C 1
ATOM 747 O O . ILE A 1 92 ? 50.895 10.713 -20.381 1.00 83.50 92 ILE A O 1
ATOM 751 N N . LYS A 1 93 ? 48.919 11.723 -20.781 1.00 88.12 93 LYS A N 1
ATOM 752 C CA . LYS A 1 93 ? 49.426 13.093 -20.822 1.00 88.12 93 LYS A CA 1
ATOM 753 C C . LYS A 1 93 ? 48.979 13.836 -19.576 1.00 88.12 93 LYS A C 1
ATOM 755 O O . LYS A 1 93 ? 47.788 14.075 -19.395 1.00 88.12 93 LYS A O 1
ATOM 760 N N . THR A 1 94 ? 49.938 14.227 -18.752 1.00 88.19 94 THR A N 1
ATOM 761 C CA . THR A 1 94 ? 49.692 15.066 -17.580 1.00 88.19 94 THR A CA 1
ATOM 762 C C . THR A 1 94 ? 50.071 16.497 -17.919 1.00 88.19 94 THR A C 1
ATOM 764 O O . THR A 1 94 ? 51.200 16.759 -18.336 1.00 88.19 94 THR A O 1
ATOM 767 N N . VAL A 1 95 ? 49.123 17.414 -17.736 1.00 91.81 95 VAL A N 1
ATOM 768 C CA . VAL A 1 95 ? 49.298 18.846 -17.987 1.00 91.81 95 VAL A CA 1
ATOM 769 C C . VAL A 1 95 ? 49.068 19.596 -16.681 1.00 91.81 95 VAL A C 1
ATOM 771 O O . VAL A 1 95 ? 48.006 19.473 -16.074 1.00 91.81 95 VAL A O 1
ATOM 774 N N . GLU A 1 96 ? 50.056 20.375 -16.251 1.00 89.06 96 GLU A N 1
ATOM 775 C CA . GLU A 1 96 ? 49.945 21.265 -15.098 1.00 89.06 96 GLU A CA 1
ATOM 776 C C . GLU A 1 96 ? 49.658 22.688 -15.588 1.00 89.06 96 GLU A C 1
ATOM 778 O O . GLU A 1 96 ? 50.391 23.236 -16.416 1.00 89.06 96 GLU A O 1
ATOM 783 N N . THR A 1 97 ? 48.585 23.295 -15.081 1.00 91.94 97 THR A N 1
ATOM 784 C CA . THR A 1 97 ? 48.181 24.665 -15.426 1.00 91.94 97 THR A CA 1
ATOM 785 C C . THR A 1 97 ? 48.138 25.552 -14.190 1.00 91.94 97 THR A C 1
ATOM 787 O O . THR A 1 97 ? 47.540 25.168 -13.185 1.00 91.94 97 THR A O 1
ATOM 790 N N . ARG A 1 98 ? 48.676 26.772 -14.289 1.00 92.69 98 ARG A N 1
ATOM 791 C CA . ARG A 1 98 ? 48.526 27.833 -13.282 1.00 92.69 98 ARG A CA 1
ATOM 792 C C . ARG A 1 98 ? 48.005 29.093 -13.964 1.00 92.69 98 ARG A C 1
ATOM 794 O O . ARG A 1 98 ? 48.519 2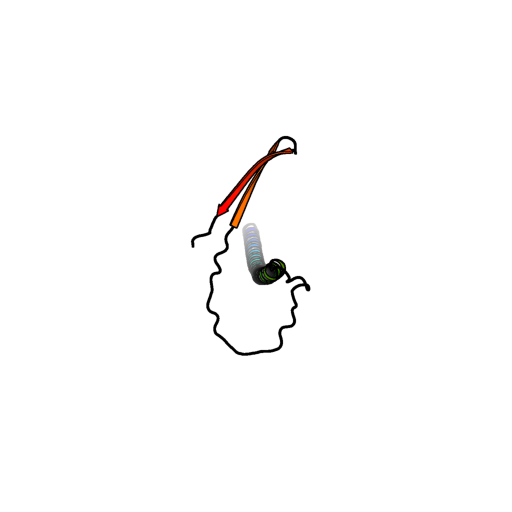9.480 -15.008 1.00 92.69 98 ARG A O 1
ATOM 801 N N . ASP A 1 99 ? 46.956 29.690 -13.403 1.00 87.94 99 ASP A N 1
ATOM 802 C CA . ASP A 1 99 ? 46.285 30.884 -13.948 1.00 87.94 99 ASP A CA 1
ATOM 803 C C . ASP A 1 99 ? 45.828 30.733 -15.414 1.00 87.94 99 ASP A C 1
ATOM 805 O O . ASP A 1 99 ? 45.843 31.677 -16.201 1.00 87.94 99 ASP A O 1
ATOM 809 N N . GLY A 1 100 ? 45.436 29.515 -15.801 1.00 83.19 100 GLY A N 1
ATOM 810 C CA . GLY A 1 100 ? 44.974 29.203 -17.157 1.00 83.19 100 GLY A CA 1
ATOM 811 C C . GLY A 1 100 ? 46.083 29.051 -18.204 1.00 83.19 100 GLY A C 1
ATOM 812 O O . GLY A 1 100 ? 45.773 28.749 -19.354 1.00 83.19 100 GLY A O 1
ATOM 813 N N . GLN A 1 101 ? 47.359 29.204 -17.834 1.00 82.44 101 GLN A N 1
ATOM 814 C CA . GLN A 1 101 ? 48.495 28.874 -18.698 1.00 82.44 101 GLN A CA 1
ATOM 815 C C . GLN A 1 101 ? 49.083 27.512 -18.333 1.00 82.44 101 GLN A C 1
ATOM 817 O O . GLN A 1 101 ? 49.244 27.181 -17.157 1.00 82.44 101 GLN A O 1
ATOM 822 N N . VAL A 1 102 ? 49.416 26.724 -19.356 1.00 89.88 102 VAL A N 1
ATOM 823 C CA . VAL A 1 102 ? 50.135 25.456 -19.198 1.00 89.88 102 VAL A CA 1
ATOM 824 C C . VAL A 1 102 ? 51.565 25.764 -18.780 1.00 89.88 102 VAL A C 1
ATOM 826 O O . VAL A 1 102 ? 52.290 26.446 -19.501 1.00 89.88 102 VAL A O 1
ATOM 829 N N . ILE A 1 103 ? 51.958 25.269 -17.611 1.00 92.25 103 ILE A N 1
ATOM 830 C CA . ILE A 1 103 ? 53.297 25.467 -17.051 1.00 92.25 103 ILE A CA 1
ATOM 831 C C . ILE A 1 103 ? 54.171 24.216 -17.173 1.00 92.25 103 ILE A C 1
ATOM 833 O O . ILE A 1 103 ? 55.392 24.337 -17.125 1.00 92.25 103 ILE A O 1
ATOM 837 N N . ASN A 1 104 ? 53.575 23.033 -17.361 1.00 87.31 104 ASN A N 1
ATOM 838 C CA . ASN A 1 104 ? 54.306 21.787 -17.572 1.00 87.31 104 ASN A CA 1
ATOM 839 C C . ASN A 1 104 ? 53.446 20.755 -18.323 1.00 87.31 104 ASN A C 1
ATOM 841 O O . ASN A 1 104 ? 52.243 20.658 -18.084 1.00 87.31 104 ASN A O 1
ATOM 845 N N . GLU A 1 105 ? 54.065 19.964 -19.198 1.00 89.38 105 GLU A N 1
ATOM 846 C CA . GLU A 1 105 ? 53.440 18.814 -19.858 1.00 89.38 105 GLU A CA 1
ATOM 847 C C . GLU A 1 105 ? 54.411 17.631 -19.828 1.00 89.38 105 GLU A C 1
ATOM 849 O O . GLU A 1 105 ? 55.576 17.747 -20.205 1.00 89.38 105 GLU A O 1
ATOM 854 N N . THR A 1 106 ? 53.935 16.470 -19.385 1.00 87.19 106 THR A N 1
ATOM 855 C CA . THR A 1 106 ? 54.706 15.222 -19.393 1.00 87.19 106 THR A CA 1
ATOM 856 C C . THR A 1 106 ? 53.843 14.103 -19.962 1.00 87.19 106 THR A C 1
ATOM 858 O O . THR A 1 106 ? 52.677 13.961 -19.597 1.00 87.19 106 THR A O 1
ATOM 861 N N . SER A 1 107 ? 54.407 13.314 -20.879 1.00 87.06 107 SER A N 1
ATOM 862 C CA . SER A 1 107 ? 53.735 12.168 -21.502 1.00 87.06 107 SER A CA 1
ATOM 863 C C . SER A 1 107 ? 54.411 10.867 -21.073 1.00 87.06 107 SER A C 1
ATOM 865 O O . SER A 1 107 ? 55.624 10.737 -21.232 1.00 87.06 107 SER A O 1
ATOM 867 N N . GLN A 1 108 ? 53.640 9.907 -20.563 1.00 78.44 108 GLN A N 1
ATOM 868 C CA . GLN A 1 108 ? 54.130 8.584 -20.179 1.00 78.44 108 GLN A CA 1
ATOM 869 C C . GLN A 1 108 ? 53.336 7.479 -20.879 1.00 78.44 108 GLN A C 1
ATOM 871 O O . GLN A 1 108 ? 52.111 7.535 -20.981 1.00 78.44 108 GLN A O 1
ATOM 876 N N . HIS A 1 109 ? 54.061 6.471 -21.359 1.00 78.12 109 HIS A N 1
ATOM 877 C CA . HIS A 1 109 ? 53.499 5.267 -21.958 1.00 78.12 109 HIS A CA 1
ATOM 878 C C . HIS A 1 109 ? 53.151 4.266 -20.856 1.00 78.12 109 HIS A C 1
ATOM 880 O O . HIS A 1 109 ? 54.003 3.964 -20.017 1.00 78.12 109 HIS A O 1
ATOM 886 N N . HIS A 1 110 ? 51.919 3.769 -20.852 1.00 65.75 110 HIS A N 1
ATOM 887 C CA . HIS A 1 110 ? 51.492 2.702 -19.962 1.00 65.75 110 HIS A C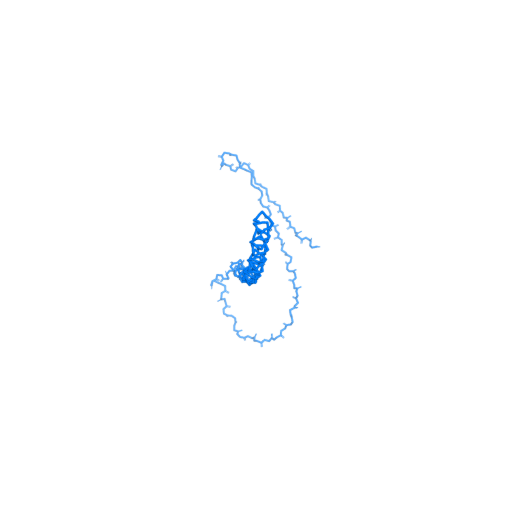A 1
ATOM 888 C C . HIS A 1 110 ? 50.939 1.556 -20.803 1.00 65.75 110 HIS A C 1
ATOM 890 O O . HIS A 1 110 ? 49.973 1.725 -21.549 1.00 65.75 110 HIS A O 1
ATOM 896 N N . ASP A 1 111 ? 51.592 0.405 -20.706 1.00 72.12 111 ASP A N 1
ATOM 897 C CA . ASP A 1 111 ? 51.093 -0.830 -21.287 1.00 72.12 111 ASP A CA 1
ATOM 898 C C . ASP A 1 111 ? 50.349 -1.570 -20.177 1.00 72.12 111 ASP A C 1
ATOM 900 O O . ASP A 1 111 ? 50.977 -2.004 -19.210 1.00 72.12 111 ASP A O 1
ATOM 904 N N . ASP A 1 112 ? 49.023 -1.684 -20.297 1.00 59.81 112 ASP A N 1
ATOM 905 C CA . ASP A 1 112 ? 48.229 -2.521 -19.398 1.00 59.81 112 ASP A CA 1
ATOM 906 C C . ASP A 1 112 ? 48.710 -3.978 -19.571 1.00 59.81 112 ASP A C 1
ATOM 908 O O . ASP A 1 112 ? 48.435 -4.629 -20.585 1.00 59.81 112 ASP A O 1
ATOM 912 N N . LEU A 1 113 ? 49.503 -4.477 -18.616 1.00 57.97 113 LEU A N 1
ATOM 913 C CA . LEU A 1 113 ? 49.697 -5.914 -18.428 1.00 57.97 113 LEU A CA 1
ATOM 914 C C . LEU A 1 113 ? 48.491 -6.422 -17.634 1.00 57.97 113 LEU A C 1
ATOM 916 O O . LEU A 1 113 ? 48.336 -6.053 -16.471 1.00 57.97 113 LEU A O 1
ATOM 920 N N . GLU A 1 114 ? 47.657 -7.240 -18.278 1.00 54.47 114 GLU A N 1
ATOM 921 C CA . GLU A 1 114 ? 46.703 -8.131 -17.594 1.00 54.47 114 GLU A CA 1
ATOM 922 C C . GLU A 1 114 ? 47.403 -9.017 -16.553 1.00 54.47 114 GLU A C 1
ATOM 924 O O . GLU A 1 114 ? 48.499 -9.551 -16.864 1.00 54.47 114 GLU A O 1
#

InterPro domains:
  IPR018039 Intermediate filament protein, conserved site [PS00226] (45-53)
  IPR039008 Intermediate filament, rod domain [PF00038] (2-58)
  IPR039008 Intermediate filament, rod domain [PS51842] (1-59)
  IPR050405 Intermediate filament structural protein [PTHR45652] (2-104)